Protein AF-A0A3L7S321-F1 (afdb_monomer_lite)

Foldseek 3Di:
DDDPDPPDDDDPDDPVRVVVVVLVVLVVLLVVLLVCVLVPHDDDPVSVVSNVVSCVVVVHDPVVNVVSSVVVNVVVVVVVVVVVCVVCVVVVVVVVVVVVVVVVVVVVVVVVVVVVVVVVVVVVVVVVVVVVVVVVCCVVVVVVVVVVVVVVVVVVVVVVVVVVVD

Secondary structure (DSSP, 8-state):
----------PPPPHHHHHHHHHHHHHHHHHHHHHHHHTT----HHHHHHHHHHHHHTT--TTHHHHHHHHHHHHHHHHHHHHHHHHHHHHHHHHHHHHHHHHHHHHHHHHHHHHHHHHHHHHHHHHHHHHHHHHHHHHHTHHHHHHHHHHHHHHHHHHHHHHHT-

Structure (mmCIF, N/CA/C/O backbone):
data_AF-A0A3L7S321-F1
#
_entry.id   AF-A0A3L7S321-F1
#
loop_
_atom_site.group_PDB
_atom_site.id
_atom_site.type_symbol
_atom_site.label_atom_id
_atom_site.label_alt_id
_atom_site.label_comp_id
_atom_site.label_asym_id
_atom_site.label_entity_id
_atom_site.label_seq_id
_atom_site.pdbx_PDB_ins_code
_atom_site.Cartn_x
_atom_site.Cartn_y
_atom_site.Cartn_z
_atom_site.occupancy
_atom_site.B_iso_or_equiv
_atom_site.auth_seq_id
_atom_site.auth_comp_id
_atom_site.auth_asym_id
_atom_site.auth_atom_id
_atom_site.pdbx_PDB_model_num
ATOM 1 N N . MET A 1 1 ? 22.194 48.580 -11.057 1.00 42.91 1 MET A N 1
ATOM 2 C CA . MET A 1 1 ? 22.528 47.644 -12.156 1.00 42.91 1 MET A CA 1
ATOM 3 C C . MET A 1 1 ? 23.358 46.501 -11.585 1.00 42.91 1 MET A C 1
ATOM 5 O O . MET A 1 1 ? 24.579 46.590 -11.545 1.00 42.91 1 MET A O 1
ATOM 9 N N . GLU A 1 2 ? 22.705 45.453 -11.084 1.00 39.78 2 GLU A N 1
ATOM 10 C CA . GLU A 1 2 ? 23.394 44.249 -10.610 1.00 39.78 2 GLU A CA 1
ATOM 11 C C . GLU A 1 2 ? 23.836 43.402 -11.805 1.00 39.78 2 GLU A C 1
ATOM 13 O O . GLU A 1 2 ? 23.028 42.896 -12.588 1.00 39.78 2 GLU A O 1
ATOM 18 N N . LYS A 1 3 ? 25.152 43.275 -11.974 1.00 47.03 3 LYS A N 1
ATOM 19 C CA . LYS A 1 3 ? 25.748 42.369 -12.953 1.00 47.03 3 LYS A CA 1
ATOM 20 C C . LYS A 1 3 ? 25.579 40.942 -12.433 1.00 47.03 3 LYS A C 1
ATOM 22 O O . LYS A 1 3 ? 26.280 40.543 -11.510 1.00 47.03 3 LYS A O 1
ATOM 27 N N . LYS A 1 4 ? 24.671 40.181 -13.057 1.00 50.59 4 LYS A N 1
ATOM 28 C CA . LYS A 1 4 ? 24.563 38.718 -12.926 1.00 50.59 4 LYS A CA 1
ATOM 29 C C . LYS A 1 4 ? 25.959 38.096 -13.015 1.00 50.59 4 LYS A C 1
ATOM 31 O O . LYS A 1 4 ? 26.572 38.074 -14.087 1.00 50.59 4 LYS A O 1
ATOM 36 N N . SER A 1 5 ? 26.453 37.596 -11.889 1.00 50.75 5 SER A N 1
ATOM 37 C CA . SER A 1 5 ? 27.641 36.759 -11.799 1.00 50.75 5 SER A CA 1
ATOM 38 C C . SER A 1 5 ? 27.386 35.488 -12.609 1.00 50.75 5 SER A C 1
ATOM 40 O O . SER A 1 5 ? 26.722 34.550 -12.178 1.00 50.75 5 SER A O 1
ATOM 42 N N . ARG A 1 6 ? 27.884 35.475 -13.849 1.00 54.50 6 ARG A N 1
ATOM 43 C CA . ARG A 1 6 ? 27.978 34.259 -14.658 1.00 54.50 6 ARG A CA 1
ATOM 44 C C . ARG A 1 6 ? 28.840 33.265 -13.884 1.00 54.50 6 ARG A C 1
ATOM 46 O O . ARG A 1 6 ? 30.055 33.445 -13.824 1.00 54.50 6 ARG A O 1
ATOM 53 N N . SER A 1 7 ? 28.195 32.255 -13.302 1.00 52.50 7 SER A N 1
ATOM 54 C CA . SER A 1 7 ? 28.814 30.994 -12.893 1.00 52.50 7 SER A CA 1
ATOM 55 C C . SER A 1 7 ? 29.748 30.534 -14.015 1.00 52.50 7 SER A C 1
ATOM 57 O O . SER A 1 7 ? 29.294 30.190 -15.105 1.00 52.50 7 SER A O 1
ATOM 59 N N . ARG A 1 8 ? 31.060 30.663 -13.795 1.00 53.75 8 ARG A N 1
ATOM 60 C CA . ARG A 1 8 ? 32.104 30.415 -14.802 1.00 53.75 8 ARG A CA 1
ATOM 61 C C . ARG A 1 8 ? 33.114 29.345 -14.390 1.00 53.75 8 ARG A C 1
ATOM 63 O O . ARG A 1 8 ? 34.147 29.247 -15.027 1.00 53.75 8 ARG A O 1
ATOM 70 N N . ASN A 1 9 ? 32.784 28.510 -13.404 1.00 55.88 9 ASN A N 1
ATOM 71 C CA . ASN A 1 9 ? 33.620 27.380 -12.986 1.00 55.88 9 ASN A CA 1
ATOM 72 C C . ASN A 1 9 ? 32.802 26.079 -12.904 1.00 55.88 9 ASN A C 1
ATOM 74 O O . ASN A 1 9 ? 32.775 25.421 -11.869 1.00 55.88 9 ASN A O 1
ATOM 78 N N . ALA A 1 10 ? 32.102 25.713 -13.978 1.00 66.56 10 ALA A N 1
ATOM 79 C CA . ALA A 1 10 ? 31.675 24.329 -14.158 1.00 66.56 10 ALA A CA 1
ATOM 80 C C . ALA A 1 10 ? 32.760 23.626 -14.977 1.00 66.56 10 ALA A C 1
ATOM 82 O O . ALA A 1 10 ? 32.988 23.993 -16.131 1.00 66.56 10 ALA A O 1
ATOM 83 N N . THR A 1 11 ? 33.454 22.659 -14.374 1.00 76.88 11 THR A N 1
ATOM 84 C CA . THR A 1 11 ? 34.346 21.749 -15.102 1.00 76.88 11 THR A CA 1
ATOM 85 C C . THR A 1 11 ? 33.574 21.175 -16.294 1.00 76.88 11 THR A C 1
ATOM 87 O O . THR A 1 11 ? 32.431 20.745 -16.102 1.00 76.88 11 THR A O 1
ATOM 90 N N . PRO A 1 12 ? 34.126 21.204 -17.523 1.00 81.94 12 PRO A N 1
ATOM 91 C CA . PRO A 1 12 ? 33.435 20.643 -18.673 1.00 81.94 12 PRO A CA 1
ATOM 92 C C . PRO A 1 12 ? 33.109 19.168 -18.395 1.00 81.94 12 PRO A C 1
ATOM 94 O O . PRO A 1 12 ? 33.967 18.453 -17.870 1.00 81.94 12 PRO A O 1
ATOM 97 N N . PRO A 1 13 ? 31.876 18.720 -18.693 1.00 83.69 13 PRO A N 1
ATOM 98 C CA . PRO A 1 13 ? 31.456 17.364 -18.383 1.00 83.69 13 PRO A CA 1
ATOM 99 C C . PRO A 1 13 ? 32.356 16.377 -19.114 1.00 83.69 13 PRO A C 1
ATOM 101 O O . PRO A 1 13 ? 32.659 16.543 -20.300 1.00 83.69 13 PRO A O 1
ATOM 104 N N . THR A 1 14 ? 32.786 15.348 -18.397 1.00 91.75 14 THR A N 1
ATOM 105 C CA . THR A 1 14 ? 33.604 14.297 -18.985 1.00 91.75 14 THR A CA 1
ATOM 106 C C . THR A 1 14 ? 32.765 13.460 -19.948 1.00 91.75 14 THR A C 1
ATOM 108 O O . THR A 1 14 ? 31.530 13.474 -19.923 1.00 91.75 14 THR A O 1
ATOM 111 N N . PHE A 1 15 ? 33.431 12.671 -20.791 1.00 90.50 15 PHE A N 1
ATOM 112 C CA . PHE A 1 15 ? 32.735 11.687 -21.620 1.00 90.50 15 PHE A CA 1
ATOM 113 C C . PHE A 1 15 ? 31.871 10.740 -20.773 1.00 90.50 15 PHE A C 1
ATOM 115 O O . PHE A 1 15 ? 30.740 10.442 -21.154 1.00 90.50 15 PHE A O 1
ATOM 122 N N . ALA A 1 16 ? 32.370 10.325 -19.603 1.00 91.19 16 ALA A N 1
ATOM 123 C CA . ALA A 1 16 ? 31.631 9.476 -18.676 1.00 91.19 16 ALA A CA 1
ATOM 124 C C . ALA A 1 16 ? 30.348 10.161 -18.174 1.00 91.19 16 ALA A C 1
ATOM 126 O O . ALA A 1 16 ? 29.290 9.534 -18.173 1.00 91.19 16 ALA A O 1
ATOM 127 N N . ASP A 1 17 ? 30.404 11.456 -17.846 1.00 91.12 17 ASP A N 1
ATOM 128 C CA . ASP A 1 17 ? 29.229 12.224 -17.410 1.00 91.12 17 ASP A CA 1
ATOM 129 C C . ASP A 1 17 ? 28.180 12.340 -18.521 1.00 91.12 17 ASP A C 1
ATOM 131 O O . ASP A 1 17 ? 26.978 12.180 -18.291 1.00 91.12 17 ASP A O 1
ATOM 135 N N . ILE A 1 18 ? 28.629 12.587 -19.754 1.00 91.25 18 ILE A N 1
ATOM 136 C CA . ILE A 1 18 ? 27.751 12.683 -20.925 1.00 91.25 18 ILE A CA 1
ATOM 137 C C . ILE A 1 18 ? 27.111 11.323 -21.224 1.00 91.25 18 ILE A C 1
ATOM 139 O O . ILE A 1 18 ? 25.907 11.256 -21.485 1.00 91.25 18 ILE A O 1
ATOM 143 N N . ALA A 1 19 ? 27.889 10.241 -21.171 1.00 89.25 19 ALA A N 1
ATOM 144 C CA . ALA A 1 19 ? 27.404 8.883 -21.392 1.00 89.25 19 ALA A CA 1
ATOM 145 C C . ALA A 1 19 ? 26.390 8.467 -20.316 1.00 89.25 19 ALA A C 1
ATOM 147 O O . ALA A 1 19 ? 25.310 7.979 -20.651 1.00 89.25 19 ALA A O 1
ATOM 148 N N . ALA A 1 20 ? 26.683 8.738 -19.040 1.00 91.00 20 ALA A N 1
ATOM 149 C CA . ALA A 1 20 ? 25.777 8.467 -17.929 1.00 91.00 20 ALA A CA 1
ATOM 150 C C . ALA A 1 20 ? 24.463 9.249 -18.057 1.00 91.00 20 ALA A C 1
ATOM 152 O O . ALA A 1 20 ? 23.390 8.692 -17.820 1.00 91.00 20 ALA A O 1
ATOM 153 N N . ARG A 1 21 ? 24.526 10.520 -18.482 1.00 92.88 21 ARG A N 1
ATOM 154 C CA . ARG A 1 21 ? 23.324 11.324 -18.736 1.00 92.88 21 ARG A CA 1
ATOM 155 C C . ARG A 1 21 ? 22.478 10.722 -19.856 1.00 92.88 21 ARG A C 1
ATOM 157 O O . ARG A 1 21 ? 21.303 10.466 -19.640 1.00 92.88 21 ARG A O 1
ATOM 164 N N . LYS A 1 22 ? 23.084 10.404 -21.004 1.00 92.19 22 LYS A N 1
ATOM 165 C CA . LYS A 1 22 ? 22.368 9.775 -22.128 1.00 92.19 22 LYS A CA 1
ATOM 166 C C . LYS A 1 22 ? 21.742 8.434 -21.746 1.00 92.19 22 LYS A C 1
ATOM 168 O O . LYS A 1 22 ? 20.638 8.127 -22.180 1.00 92.19 22 LYS A O 1
ATOM 173 N N . MET A 1 23 ? 22.441 7.630 -20.947 1.00 92.19 23 MET A N 1
ATOM 174 C CA . MET A 1 23 ? 21.916 6.355 -20.463 1.00 92.19 23 MET A CA 1
ATOM 175 C C . MET A 1 23 ? 20.720 6.559 -19.527 1.00 92.19 23 MET A C 1
ATOM 177 O O . MET A 1 23 ? 19.726 5.848 -19.640 1.00 92.19 23 MET A O 1
ATOM 181 N N . ARG A 1 24 ? 20.768 7.572 -18.654 1.00 93.81 24 ARG A N 1
ATOM 182 C CA . ARG A 1 24 ? 19.628 7.951 -17.810 1.00 93.81 24 ARG A CA 1
ATOM 183 C C . ARG A 1 24 ? 18.422 8.374 -18.646 1.00 93.81 24 ARG A C 1
ATOM 185 O O . ARG A 1 24 ? 17.335 7.864 -18.400 1.00 93.81 24 ARG A O 1
ATOM 192 N N . ASP A 1 25 ? 18.629 9.217 -19.655 1.00 94.75 25 ASP A N 1
ATOM 193 C CA . ASP A 1 25 ? 17.558 9.683 -20.545 1.00 94.75 25 ASP A CA 1
ATOM 194 C C . ASP A 1 25 ? 16.867 8.497 -21.254 1.00 94.75 25 ASP A C 1
ATOM 196 O O . ASP A 1 25 ? 15.642 8.448 -21.360 1.00 94.75 25 ASP A O 1
ATOM 200 N N . ARG A 1 26 ? 17.643 7.487 -21.672 1.00 93.56 26 ARG A N 1
ATOM 201 C CA . ARG A 1 26 ? 17.133 6.242 -22.281 1.00 93.56 26 ARG A CA 1
ATOM 202 C C . ARG A 1 26 ? 16.347 5.381 -21.295 1.00 93.56 26 ARG A C 1
ATOM 204 O O . ARG A 1 26 ? 15.267 4.903 -21.631 1.00 93.56 26 ARG A O 1
ATOM 211 N N . ILE A 1 27 ? 16.849 5.221 -20.070 1.00 94.50 27 ILE A N 1
ATOM 212 C CA . ILE A 1 27 ? 16.132 4.514 -18.998 1.00 94.50 27 ILE A CA 1
ATOM 213 C C . ILE A 1 27 ? 14.804 5.218 -18.696 1.00 94.50 27 ILE A C 1
ATOM 215 O O . ILE A 1 27 ? 13.787 4.561 -18.482 1.00 94.50 27 ILE A O 1
ATOM 219 N N . GLU A 1 28 ? 14.789 6.549 -18.673 1.00 96.06 28 GLU A N 1
ATOM 220 C CA . GLU A 1 28 ? 13.573 7.332 -18.455 1.00 96.06 28 GLU A CA 1
ATOM 221 C C . GLU A 1 28 ? 12.578 7.187 -19.607 1.00 96.06 28 GLU A C 1
ATOM 223 O O . GLU A 1 28 ? 11.389 7.006 -19.345 1.00 96.06 28 GLU A O 1
ATOM 228 N N . ALA A 1 29 ? 13.043 7.205 -20.859 1.00 95.44 29 ALA A N 1
ATOM 229 C CA . ALA A 1 29 ? 12.206 6.928 -22.024 1.00 95.44 29 ALA A CA 1
ATOM 230 C C . ALA A 1 29 ? 11.582 5.526 -21.937 1.00 95.44 29 ALA A C 1
ATOM 232 O O . ALA A 1 29 ? 10.361 5.398 -21.976 1.00 95.44 29 ALA A O 1
ATOM 233 N N . TYR A 1 30 ? 12.393 4.496 -21.683 1.00 96.38 30 TYR A N 1
ATOM 234 C CA . TYR A 1 30 ? 11.918 3.121 -21.515 1.00 96.38 30 TYR A CA 1
ATOM 235 C C . TYR A 1 30 ? 10.876 3.001 -20.392 1.00 96.38 30 TYR A C 1
ATOM 237 O O . TYR A 1 30 ? 9.814 2.407 -20.570 1.00 96.38 30 TYR A O 1
ATOM 245 N N . ARG A 1 31 ? 11.122 3.639 -19.241 1.00 94.81 31 ARG A N 1
ATOM 246 C CA . ARG A 1 31 ? 10.170 3.662 -18.117 1.00 94.81 31 ARG A CA 1
A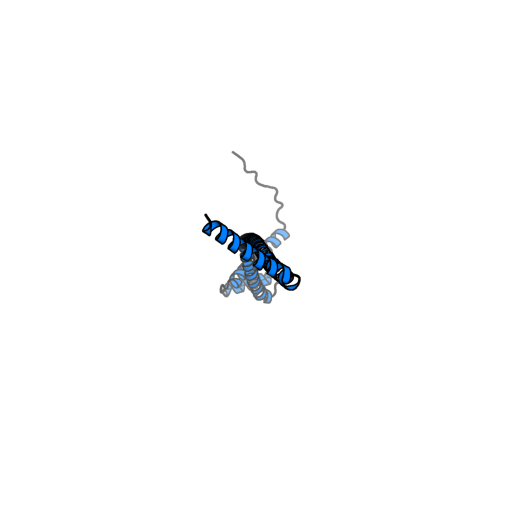TOM 247 C C . ARG A 1 31 ? 8.832 4.302 -18.477 1.00 94.81 31 ARG A C 1
ATOM 249 O O . ARG A 1 31 ? 7.821 3.887 -17.915 1.00 94.81 31 ARG A O 1
ATOM 256 N N . LYS A 1 32 ? 8.800 5.298 -19.370 1.00 96.25 32 LYS A N 1
ATOM 257 C CA . LYS A 1 32 ? 7.536 5.889 -19.839 1.00 96.25 32 LYS A CA 1
ATOM 258 C C . LYS A 1 32 ? 6.710 4.862 -20.605 1.00 96.25 32 LYS A C 1
ATOM 260 O O . LYS A 1 32 ? 5.536 4.717 -20.290 1.00 96.25 32 LYS A O 1
ATOM 265 N N . TYR A 1 33 ? 7.319 4.109 -21.521 1.00 96.38 33 TYR A N 1
ATOM 266 C CA . TYR A 1 33 ? 6.625 3.034 -22.239 1.00 96.38 33 TYR A CA 1
ATOM 267 C C . TYR A 1 33 ? 6.139 1.932 -21.298 1.00 96.38 33 TYR A C 1
ATOM 269 O O . TYR A 1 33 ? 4.986 1.520 -21.389 1.00 96.38 33 TYR A O 1
ATOM 277 N N . VAL A 1 34 ? 6.975 1.508 -20.342 1.00 96.06 34 VAL A N 1
ATOM 278 C CA . VAL A 1 34 ? 6.576 0.509 -19.337 1.00 96.06 34 VAL A CA 1
ATOM 279 C C . VAL A 1 34 ? 5.360 0.982 -18.539 1.00 96.06 34 VAL A C 1
ATOM 281 O O . VAL A 1 34 ? 4.450 0.192 -18.317 1.00 96.06 34 VAL A O 1
ATOM 284 N N . ARG A 1 35 ? 5.314 2.259 -18.135 1.00 94.62 35 ARG A N 1
ATOM 285 C CA . ARG A 1 35 ? 4.155 2.833 -17.433 1.00 94.62 35 ARG A CA 1
ATOM 286 C C . ARG A 1 35 ? 2.912 2.882 -18.312 1.00 94.62 35 ARG A C 1
ATOM 288 O O . ARG A 1 35 ? 1.891 2.366 -17.891 1.00 94.62 35 ARG A O 1
ATOM 295 N N . ARG A 1 36 ? 3.018 3.401 -19.539 1.00 95.94 36 ARG A N 1
ATOM 296 C CA . ARG A 1 36 ? 1.910 3.421 -20.513 1.00 95.94 36 ARG A CA 1
ATOM 297 C C . ARG A 1 36 ? 1.305 2.021 -20.691 1.00 95.94 36 ARG A C 1
ATOM 299 O O . ARG A 1 36 ? 0.105 1.827 -20.519 1.00 95.94 36 ARG A O 1
ATOM 306 N N . ALA A 1 37 ? 2.150 1.014 -20.913 1.00 94.44 37 ALA A N 1
ATOM 307 C CA . ALA A 1 37 ? 1.719 -0.380 -21.031 1.00 94.44 37 ALA A CA 1
ATOM 308 C C . ALA A 1 37 ? 1.172 -0.970 -19.712 1.00 94.44 37 ALA A C 1
ATOM 310 O O . ALA A 1 37 ? 0.264 -1.808 -19.725 1.00 94.44 37 ALA A O 1
ATOM 311 N N . ALA A 1 38 ? 1.714 -0.562 -18.560 1.00 93.94 38 ALA A N 1
ATOM 312 C CA . ALA A 1 38 ? 1.217 -0.972 -17.248 1.00 93.94 38 ALA A CA 1
ATOM 313 C C . ALA A 1 38 ? -0.179 -0.399 -16.954 1.00 93.94 38 ALA A C 1
ATOM 315 O O . ALA A 1 38 ? -1.031 -1.130 -16.448 1.00 93.94 38 ALA A O 1
ATOM 316 N N . ASP A 1 39 ? -0.427 0.843 -17.367 1.00 92.94 39 ASP A N 1
ATOM 317 C CA . ASP A 1 39 ? -1.707 1.550 -17.257 1.00 92.94 39 ASP A CA 1
ATOM 318 C C . ASP A 1 39 ? -2.773 1.011 -18.233 1.00 92.94 39 ASP A C 1
ATOM 320 O O . ASP A 1 39 ? -3.949 1.360 -18.134 1.00 92.94 39 ASP A O 1
ATOM 324 N N . GLY A 1 40 ? -2.386 0.112 -19.147 1.00 90.62 40 GLY A N 1
ATOM 325 C CA . GLY A 1 40 ? -3.283 -0.533 -20.107 1.00 90.62 40 GLY A CA 1
ATOM 326 C C . GLY A 1 40 ? -3.412 0.203 -21.439 1.00 90.62 40 GLY A C 1
ATOM 327 O O . GLY A 1 40 ? -4.306 -0.123 -22.217 1.00 90.62 40 GLY A O 1
ATOM 328 N N . GLU A 1 41 ? -2.534 1.169 -21.716 1.00 93.94 41 GLU A N 1
ATOM 329 C CA . GLU A 1 41 ? -2.464 1.817 -23.022 1.00 93.94 41 GLU A CA 1
ATOM 330 C C . GLU A 1 41 ? -2.013 0.814 -24.091 1.00 93.94 41 GLU A C 1
ATOM 332 O O . GLU A 1 41 ? -1.052 0.061 -23.901 1.00 93.94 41 GLU A O 1
ATOM 337 N N . GLN A 1 42 ? -2.716 0.805 -25.223 1.00 90.88 42 GLN A N 1
ATOM 338 C CA . GLN A 1 42 ? -2.336 -0.004 -26.370 1.00 90.88 42 GLN A CA 1
ATOM 339 C C . GLN A 1 42 ? -1.256 0.737 -27.159 1.00 90.88 42 GLN A C 1
ATOM 341 O O . GLN A 1 42 ? -1.539 1.734 -27.818 1.00 90.88 42 GLN A O 1
ATOM 346 N N . LEU A 1 43 ? -0.022 0.251 -27.043 1.00 92.31 43 LEU A N 1
ATOM 347 C CA . LEU A 1 43 ? 1.121 0.748 -27.804 1.00 92.31 43 LEU A CA 1
ATOM 348 C C . LEU A 1 43 ? 1.019 0.286 -29.261 1.00 92.31 43 LEU A C 1
ATOM 350 O O . LEU A 1 43 ? 0.602 -0.848 -29.520 1.00 92.31 43 LEU A O 1
ATOM 354 N N . ASP A 1 44 ? 1.384 1.163 -30.190 1.00 94.81 44 ASP A N 1
ATOM 355 C CA . ASP A 1 44 ? 1.452 0.836 -31.612 1.00 94.81 44 ASP A CA 1
ATOM 356 C C . ASP A 1 44 ? 2.785 0.153 -31.982 1.00 94.81 44 ASP A C 1
ATOM 358 O O . ASP A 1 44 ? 3.683 -0.023 -31.155 1.00 94.81 44 ASP A O 1
ATOM 3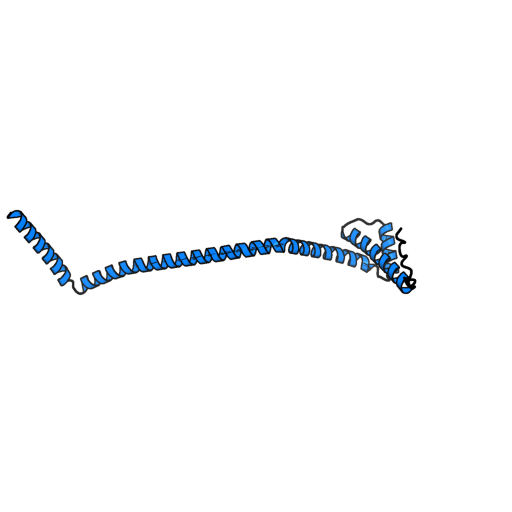62 N N . ASP A 1 45 ? 2.917 -0.274 -33.239 1.00 93.88 45 ASP A N 1
ATOM 363 C CA . ASP A 1 45 ? 4.122 -0.973 -33.705 1.00 93.88 45 ASP A CA 1
ATOM 364 C C . ASP A 1 45 ? 5.376 -0.078 -33.662 1.00 93.88 45 ASP A C 1
ATOM 366 O O . ASP A 1 45 ? 6.489 -0.581 -33.495 1.00 93.88 45 ASP A O 1
ATOM 370 N N . ALA A 1 46 ? 5.211 1.244 -33.780 1.00 95.00 46 ALA A N 1
ATOM 371 C CA . ALA A 1 46 ? 6.312 2.198 -33.683 1.00 95.00 46 ALA A CA 1
ATOM 372 C C . ALA A 1 46 ? 6.821 2.307 -32.237 1.00 95.00 46 ALA A C 1
ATOM 374 O O . ALA A 1 46 ? 8.023 2.196 -32.001 1.00 95.00 46 ALA A O 1
ATOM 375 N N . ASP A 1 47 ? 5.909 2.415 -31.268 1.00 94.25 47 ASP A N 1
ATOM 376 C CA . ASP A 1 47 ? 6.211 2.387 -29.838 1.00 94.25 47 ASP A CA 1
ATOM 377 C C . ASP A 1 47 ? 6.950 1.084 -29.459 1.00 94.25 47 ASP A C 1
ATOM 379 O O . ASP A 1 47 ? 7.915 1.106 -28.690 1.00 94.25 47 ASP A O 1
ATOM 383 N N . LEU A 1 48 ? 6.530 -0.065 -30.003 1.00 93.62 48 LEU A N 1
ATOM 384 C CA . LEU A 1 48 ? 7.184 -1.354 -29.746 1.00 93.62 48 LEU A CA 1
ATOM 385 C C . LEU A 1 48 ? 8.577 -1.450 -30.383 1.00 93.62 48 LEU A C 1
ATOM 387 O O . LEU A 1 48 ? 9.483 -2.031 -29.777 1.00 93.62 48 LEU A O 1
ATOM 391 N N . SER A 1 49 ? 8.768 -0.852 -31.561 1.00 95.62 49 SER A N 1
ATOM 392 C CA . SER A 1 49 ? 10.089 -0.725 -32.185 1.00 95.62 49 SER A CA 1
ATOM 393 C C . SER A 1 49 ? 11.028 0.126 -31.326 1.00 95.62 49 SER A C 1
ATOM 395 O O . SER A 1 49 ? 12.155 -0.289 -31.054 1.00 95.62 49 SER A O 1
ATOM 397 N N . ASP A 1 50 ? 10.551 1.267 -30.822 1.00 95.38 50 ASP A N 1
ATOM 398 C CA . ASP A 1 50 ? 11.327 2.142 -29.935 1.00 95.38 50 ASP A CA 1
ATOM 399 C C . ASP A 1 50 ? 11.715 1.426 -28.631 1.00 95.38 50 ASP A C 1
ATOM 401 O O . ASP A 1 50 ? 12.829 1.576 -28.119 1.00 95.38 50 ASP A O 1
ATOM 405 N N . VAL A 1 51 ? 10.811 0.611 -28.080 1.00 95.25 51 VAL A N 1
ATOM 406 C CA . VAL A 1 51 ? 11.086 -0.216 -26.898 1.00 95.25 51 VAL A CA 1
ATOM 407 C C . VAL A 1 51 ? 12.183 -1.244 -27.178 1.00 95.25 51 VAL A C 1
ATOM 409 O O . VAL A 1 51 ? 13.088 -1.389 -26.351 1.00 95.25 51 VAL A O 1
ATOM 412 N N . ALA A 1 52 ? 12.131 -1.937 -28.319 1.00 94.94 52 ALA A N 1
ATOM 413 C CA . ALA A 1 52 ? 13.150 -2.912 -28.706 1.00 94.94 52 ALA A CA 1
ATOM 414 C C . ALA A 1 52 ? 14.533 -2.253 -28.854 1.00 94.94 52 ALA A C 1
ATOM 416 O O . ALA A 1 52 ? 15.520 -2.752 -28.303 1.00 94.94 52 ALA A O 1
ATOM 417 N N . ASP A 1 53 ? 14.594 -1.081 -29.489 1.00 95.75 53 ASP A N 1
ATOM 418 C CA . ASP A 1 53 ? 15.825 -0.296 -29.621 1.00 95.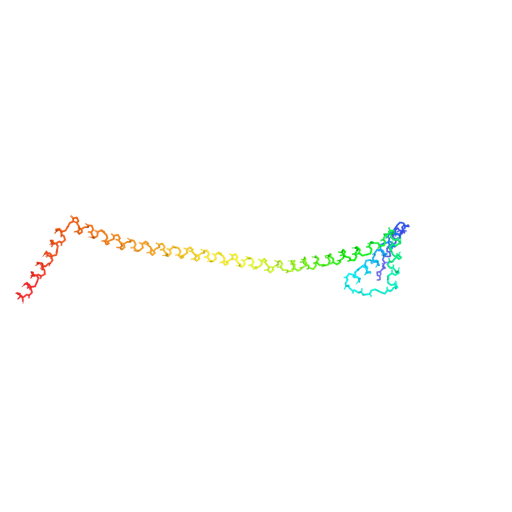75 53 ASP A CA 1
ATOM 419 C C . ASP A 1 53 ? 16.381 0.125 -28.254 1.00 95.75 53 ASP A C 1
ATOM 421 O O . ASP A 1 53 ? 17.582 0.013 -27.987 1.00 95.75 53 ASP A O 1
ATOM 425 N N . LEU A 1 54 ? 15.514 0.579 -27.344 1.00 95.38 54 LEU A N 1
ATOM 426 C CA . LEU A 1 54 ? 15.913 0.965 -25.992 1.00 95.38 54 LEU A CA 1
ATOM 427 C C . LEU A 1 54 ? 16.445 -0.225 -25.183 1.00 95.38 54 LEU A C 1
ATOM 429 O O . LEU A 1 54 ? 17.438 -0.070 -24.469 1.00 95.38 54 LEU A O 1
ATOM 433 N N . LEU A 1 55 ? 15.829 -1.403 -25.298 1.00 94.88 55 LEU A N 1
ATOM 434 C CA . LEU A 1 55 ? 16.310 -2.626 -24.651 1.00 94.88 55 LEU A CA 1
ATOM 435 C C . LEU A 1 55 ? 17.684 -3.035 -25.180 1.00 94.88 55 LEU A C 1
ATOM 437 O O . LEU A 1 55 ? 18.598 -3.249 -24.379 1.00 94.88 55 LEU A O 1
ATOM 441 N N . ALA A 1 56 ? 17.858 -3.050 -26.504 1.00 95.25 56 ALA A N 1
ATOM 442 C CA . ALA A 1 56 ? 19.123 -3.389 -27.148 1.00 95.25 56 ALA A CA 1
ATOM 443 C C . ALA A 1 56 ? 20.251 -2.443 -26.713 1.00 95.25 56 ALA A C 1
ATOM 445 O O . ALA A 1 56 ? 21.342 -2.876 -26.345 1.00 95.25 56 ALA A O 1
ATOM 446 N N . VAL A 1 57 ? 19.971 -1.139 -26.674 1.00 93.31 57 VAL A N 1
ATOM 447 C CA . VAL A 1 57 ? 20.926 -0.116 -26.236 1.00 93.31 57 VAL A CA 1
ATOM 448 C C . VAL A 1 57 ? 21.293 -0.247 -24.756 1.00 93.31 57 VAL A C 1
ATOM 450 O O . VAL A 1 57 ? 22.411 0.102 -24.367 1.00 93.31 57 VAL A O 1
ATOM 453 N N . MET A 1 58 ? 20.368 -0.725 -23.923 1.00 94.00 58 MET A N 1
ATOM 454 C CA . MET A 1 58 ? 20.627 -0.999 -22.510 1.00 94.00 58 MET A CA 1
ATOM 455 C C . MET A 1 58 ? 21.225 -2.388 -22.256 1.00 94.00 58 MET A C 1
ATOM 457 O O . MET A 1 58 ? 21.479 -2.726 -21.099 1.00 94.00 58 MET A O 1
ATOM 461 N N . SER A 1 59 ? 21.458 -3.175 -23.310 1.00 94.19 59 SER A N 1
ATOM 462 C CA . SER A 1 59 ? 21.884 -4.575 -23.230 1.00 94.19 59 SER A CA 1
ATOM 463 C C . SER A 1 59 ? 20.944 -5.433 -22.375 1.00 94.19 59 SER A C 1
ATOM 465 O O . SER A 1 59 ? 21.387 -6.322 -21.645 1.00 94.19 59 SER A O 1
ATOM 467 N N . LEU A 1 60 ? 19.644 -5.142 -22.434 1.00 93.69 60 LEU A N 1
ATOM 468 C CA . LEU A 1 60 ? 18.606 -5.909 -21.757 1.00 93.69 60 LEU A CA 1
ATOM 469 C C . LEU A 1 60 ? 17.974 -6.915 -22.728 1.00 93.69 60 LEU A C 1
ATOM 471 O O . LEU A 1 60 ? 17.804 -6.602 -23.903 1.00 93.69 60 LEU A O 1
ATOM 475 N N . PRO A 1 61 ? 17.608 -8.112 -22.248 1.00 95.00 61 PRO A N 1
ATOM 476 C CA . PRO A 1 61 ? 16.953 -9.116 -23.074 1.00 95.00 61 PRO A CA 1
ATOM 477 C C . PRO A 1 61 ? 15.471 -8.789 -23.298 1.00 95.00 61 PRO A C 1
ATOM 479 O O . PRO A 1 61 ? 14.833 -8.173 -22.444 1.00 95.00 61 PRO A O 1
ATOM 482 N N . ASP A 1 62 ? 14.889 -9.292 -24.388 1.00 92.31 62 ASP A N 1
ATOM 483 C CA . ASP A 1 62 ? 13.497 -9.008 -24.780 1.00 92.31 62 ASP A CA 1
ATOM 484 C C . ASP A 1 62 ? 12.469 -9.401 -23.709 1.00 92.31 62 ASP A C 1
ATOM 486 O O . ASP A 1 62 ? 11.477 -8.705 -23.489 1.00 92.31 62 ASP A O 1
ATOM 490 N N . TYR A 1 63 ? 12.727 -10.481 -22.961 1.00 94.31 63 TYR A N 1
ATOM 491 C CA . TYR A 1 63 ? 11.850 -10.915 -21.867 1.00 94.31 63 TYR A CA 1
ATOM 492 C C . TYR A 1 63 ? 11.794 -9.916 -20.698 1.00 94.31 63 TYR A C 1
ATOM 494 O O . TYR A 1 63 ? 10.919 -10.026 -19.835 1.00 94.31 63 TYR A O 1
ATOM 502 N N . ALA A 1 64 ? 12.705 -8.938 -20.644 1.00 94.50 64 ALA A N 1
ATOM 503 C CA . ALA A 1 64 ? 12.676 -7.879 -19.646 1.00 94.50 64 ALA A CA 1
ATOM 504 C C . ALA A 1 64 ? 11.443 -6.981 -19.816 1.00 94.50 64 ALA A C 1
ATOM 506 O O . ALA A 1 64 ? 10.909 -6.501 -18.819 1.00 94.50 64 ALA A O 1
ATOM 507 N N . TRP A 1 65 ? 10.954 -6.793 -21.047 1.00 94.69 65 TRP A N 1
ATOM 508 C CA . TRP A 1 65 ? 9.761 -5.992 -21.322 1.00 94.69 65 TRP A CA 1
ATOM 509 C C . TRP A 1 65 ? 8.521 -6.464 -20.546 1.00 94.69 65 TRP A C 1
ATOM 511 O O . TRP A 1 65 ? 8.061 -5.724 -19.668 1.00 94.69 65 TRP A O 1
ATOM 521 N N . PRO A 1 66 ? 7.991 -7.683 -20.781 1.00 95.31 66 PRO A N 1
ATOM 522 C CA . PRO A 1 66 ? 6.791 -8.144 -20.088 1.00 95.31 66 PRO A CA 1
ATOM 523 C C . PRO A 1 66 ? 6.993 -8.225 -18.569 1.00 95.31 66 PRO A C 1
ATOM 525 O O . PRO A 1 66 ? 6.078 -7.897 -17.813 1.00 95.31 66 PRO A O 1
ATOM 528 N N . LEU A 1 67 ? 8.198 -8.585 -18.111 1.00 95.75 67 LEU A N 1
ATOM 529 C CA . LEU A 1 67 ? 8.523 -8.659 -16.687 1.00 95.75 67 LEU A CA 1
ATOM 530 C C . LEU A 1 67 ? 8.485 -7.282 -16.014 1.00 95.75 67 LEU A C 1
ATOM 532 O O . LEU A 1 67 ? 7.948 -7.146 -14.915 1.00 95.75 67 LEU A O 1
ATOM 536 N N . HIS A 1 68 ? 9.023 -6.249 -16.665 1.00 95.56 68 HIS A N 1
ATOM 537 C CA . HIS A 1 68 ? 8.992 -4.885 -16.145 1.00 95.56 68 HIS A CA 1
ATOM 538 C C . HIS A 1 68 ? 7.570 -4.319 -16.118 1.00 95.56 68 HIS A C 1
ATOM 540 O O . HIS A 1 68 ? 7.187 -3.720 -15.114 1.00 95.56 68 HIS A O 1
ATOM 546 N N . VAL A 1 69 ? 6.770 -4.559 -17.162 1.00 95.69 69 VAL A N 1
ATOM 547 C CA . VAL A 1 69 ? 5.356 -4.148 -17.197 1.00 95.69 69 VAL A CA 1
ATOM 548 C C . VAL A 1 69 ? 4.571 -4.805 -16.062 1.00 95.69 69 VAL A C 1
ATOM 550 O O . VAL A 1 69 ? 3.842 -4.130 -15.335 1.00 95.69 69 VAL A O 1
ATOM 553 N N . GLU A 1 70 ? 4.742 -6.111 -15.855 1.00 93.94 70 GLU A N 1
ATOM 554 C CA . GLU A 1 70 ? 4.074 -6.819 -14.764 1.00 93.94 70 GLU A CA 1
ATOM 555 C C . GLU A 1 70 ? 4.538 -6.331 -13.383 1.00 93.94 70 GLU A C 1
ATOM 557 O O . GLU A 1 70 ? 3.718 -6.122 -12.484 1.00 93.94 70 GLU A O 1
ATOM 562 N N . ALA A 1 71 ? 5.841 -6.105 -13.210 1.00 92.94 71 ALA A N 1
ATOM 563 C CA . ALA A 1 71 ? 6.392 -5.571 -11.972 1.00 92.94 71 ALA A CA 1
ATOM 564 C C . ALA A 1 71 ? 5.810 -4.188 -11.641 1.00 92.94 71 ALA A C 1
ATOM 566 O O . ALA A 1 71 ? 5.450 -3.947 -10.488 1.00 92.94 71 ALA A O 1
ATOM 567 N N . THR A 1 72 ? 5.661 -3.309 -12.638 1.00 93.62 72 THR A N 1
ATOM 568 C CA . THR A 1 72 ? 5.030 -1.993 -12.465 1.00 93.62 72 THR A CA 1
ATOM 569 C C . THR A 1 72 ? 3.565 -2.128 -12.057 1.00 93.62 72 THR A C 1
ATOM 571 O O . THR A 1 72 ? 3.193 -1.587 -11.020 1.00 93.62 72 THR A O 1
ATOM 574 N N . LYS A 1 73 ? 2.772 -2.967 -12.741 1.00 92.44 73 LYS A N 1
ATOM 575 C CA . LYS A 1 73 ? 1.370 -3.229 -12.355 1.00 92.44 73 LYS A CA 1
ATOM 576 C C . LYS A 1 73 ? 1.240 -3.684 -10.899 1.00 92.44 73 LYS A C 1
ATOM 578 O O . LYS A 1 73 ? 0.395 -3.194 -10.152 1.00 92.44 73 LYS A O 1
ATOM 583 N N . ARG A 1 74 ? 2.088 -4.626 -10.471 1.00 90.12 74 ARG A N 1
ATOM 584 C CA . ARG A 1 74 ? 2.093 -5.127 -9.085 1.00 90.12 74 ARG A CA 1
ATOM 585 C C . ARG A 1 74 ? 2.487 -4.034 -8.094 1.00 90.12 74 ARG A C 1
ATOM 587 O O . ARG A 1 74 ? 1.872 -3.927 -7.033 1.00 90.12 74 ARG A O 1
ATOM 594 N N . TYR A 1 75 ? 3.496 -3.236 -8.433 1.00 91.69 75 TYR A N 1
ATOM 595 C CA . TYR A 1 75 ? 3.942 -2.121 -7.608 1.00 91.69 75 TYR A CA 1
ATOM 596 C C . TYR A 1 75 ? 2.832 -1.087 -7.413 1.00 91.69 75 TYR A C 1
ATOM 598 O O . TYR A 1 75 ? 2.572 -0.705 -6.274 1.00 91.69 75 TYR A O 1
ATOM 606 N N . ASP A 1 76 ? 2.130 -0.695 -8.476 1.00 88.88 76 ASP A N 1
ATOM 607 C CA . ASP A 1 76 ? 1.090 0.335 -8.407 1.00 88.88 76 ASP A CA 1
ATOM 608 C C . ASP A 1 76 ? -0.086 -0.098 -7.522 1.00 88.88 76 ASP A C 1
ATOM 610 O O . ASP A 1 76 ? -0.584 0.686 -6.711 1.00 88.88 76 ASP A O 1
ATOM 614 N N . VAL A 1 77 ? -0.460 -1.383 -7.565 1.00 88.75 77 VAL A N 1
ATOM 615 C CA . VAL A 1 77 ? -1.454 -1.960 -6.644 1.00 88.75 77 VAL A CA 1
ATOM 616 C C . VAL A 1 77 ? -0.997 -1.856 -5.186 1.00 88.75 77 VAL A C 1
ATOM 618 O O . VAL A 1 77 ? -1.791 -1.511 -4.306 1.00 88.75 77 VAL A O 1
ATOM 621 N N . VAL A 1 78 ? 0.271 -2.159 -4.898 1.00 88.38 78 VAL A N 1
ATOM 622 C CA . VAL A 1 78 ? 0.823 -2.064 -3.537 1.00 88.38 78 VAL A CA 1
ATOM 623 C C . VAL A 1 78 ? 0.918 -0.606 -3.088 1.00 88.38 78 VAL A C 1
ATOM 625 O O . VAL A 1 78 ? 0.528 -0.291 -1.965 1.00 88.38 78 VAL A O 1
ATOM 628 N N . ALA A 1 79 ? 1.371 0.291 -3.961 1.00 89.38 79 ALA A N 1
ATOM 629 C CA . ALA A 1 79 ? 1.480 1.718 -3.688 1.00 89.38 79 ALA A CA 1
ATOM 630 C C . ALA A 1 79 ? 0.107 2.347 -3.401 1.00 89.38 79 ALA A C 1
ATOM 632 O O . ALA A 1 79 ? -0.030 3.105 -2.440 1.00 89.38 79 ALA A O 1
ATOM 633 N N . ALA A 1 80 ? -0.927 1.978 -4.164 1.00 88.62 80 ALA A N 1
ATOM 634 C CA . ALA A 1 80 ? -2.301 2.414 -3.928 1.00 88.62 80 ALA A CA 1
ATOM 635 C C . ALA A 1 80 ? -2.829 1.944 -2.563 1.00 88.62 80 ALA A C 1
ATOM 637 O O . ALA A 1 80 ? -3.389 2.740 -1.808 1.00 88.62 80 ALA A O 1
ATOM 638 N N . LYS A 1 81 ? -2.596 0.673 -2.203 1.00 86.94 81 LYS A N 1
ATOM 639 C CA . LYS A 1 81 ? -2.973 0.134 -0.884 1.00 86.94 81 LYS A CA 1
ATOM 640 C C . LYS A 1 81 ? -2.234 0.831 0.255 1.00 86.94 81 LYS A C 1
ATOM 642 O O . LYS A 1 81 ? -2.847 1.153 1.268 1.00 86.94 81 LYS A O 1
ATOM 647 N N . LEU A 1 82 ? -0.935 1.076 0.089 1.00 88.62 82 LEU A N 1
ATOM 648 C CA . LEU A 1 82 ? -0.129 1.779 1.082 1.00 88.62 82 LEU A CA 1
ATOM 649 C C . LEU A 1 82 ? -0.637 3.208 1.283 1.00 88.62 82 LEU A C 1
ATOM 651 O O . LEU A 1 82 ? -0.815 3.632 2.419 1.00 88.62 82 LEU A O 1
ATOM 655 N N . ARG A 1 83 ? -0.920 3.926 0.193 1.00 87.69 83 ARG A N 1
ATOM 656 C CA . ARG A 1 83 ? -1.474 5.280 0.254 1.00 87.69 83 ARG A CA 1
ATOM 657 C C . ARG A 1 83 ? -2.818 5.301 0.977 1.00 87.69 83 ARG A C 1
ATOM 659 O O . ARG A 1 83 ? -2.973 6.066 1.918 1.00 87.69 83 ARG A O 1
ATOM 666 N N . ALA A 1 84 ? -3.729 4.392 0.630 1.00 87.19 84 ALA A N 1
ATOM 667 C CA . ALA A 1 84 ? -5.013 4.264 1.316 1.00 87.19 84 ALA A CA 1
ATOM 668 C C . ALA A 1 84 ? -4.852 3.964 2.819 1.00 87.19 84 ALA A C 1
ATOM 670 O O . ALA A 1 84 ? -5.590 4.502 3.640 1.00 87.19 84 ALA A O 1
ATOM 671 N N . ALA A 1 85 ? -3.871 3.138 3.198 1.00 82.62 85 ALA A N 1
ATOM 672 C CA . ALA A 1 85 ? -3.578 2.850 4.601 1.00 82.62 85 ALA A CA 1
ATOM 673 C C . ALA A 1 85 ? -3.005 4.067 5.345 1.00 82.62 85 ALA A C 1
ATOM 675 O O . ALA A 1 85 ? -3.388 4.316 6.488 1.00 82.62 85 ALA A O 1
ATOM 676 N N . VAL A 1 86 ? -2.119 4.835 4.704 1.00 86.12 86 VAL A N 1
ATOM 677 C CA . VAL A 1 86 ? -1.568 6.083 5.255 1.00 86.12 86 VAL A CA 1
ATOM 678 C C . VAL A 1 86 ? -2.672 7.123 5.436 1.00 86.12 86 VAL A C 1
ATOM 680 O O . VAL A 1 86 ? -2.772 7.710 6.511 1.00 86.12 86 VAL A O 1
ATOM 683 N N . ASP A 1 87 ? -3.541 7.291 4.441 1.00 86.06 87 ASP A N 1
ATOM 684 C CA . ASP A 1 87 ? -4.659 8.236 4.487 1.00 86.06 87 ASP A CA 1
ATOM 685 C C . ASP A 1 87 ? -5.696 7.839 5.559 1.00 86.06 87 ASP A C 1
ATOM 687 O O . ASP A 1 87 ? -6.276 8.700 6.221 1.00 86.06 87 ASP A O 1
ATOM 691 N N . ALA A 1 88 ? -5.896 6.536 5.793 1.00 85.56 88 ALA A N 1
ATOM 692 C CA . ALA A 1 88 ? -6.799 6.023 6.825 1.00 85.56 88 ALA A CA 1
ATOM 693 C C . ALA A 1 88 ? -6.195 6.018 8.244 1.00 85.56 88 ALA A C 1
ATOM 695 O O . ALA A 1 88 ? -6.935 5.914 9.227 1.00 85.56 88 ALA A O 1
ATOM 696 N N . ALA A 1 89 ? -4.870 6.119 8.392 1.00 80.88 89 ALA A N 1
ATOM 697 C CA . ALA A 1 89 ? -4.198 6.014 9.688 1.00 80.88 89 ALA A CA 1
ATOM 698 C C . ALA A 1 89 ? -4.666 7.058 10.730 1.00 80.88 89 ALA A C 1
ATOM 700 O O . ALA A 1 89 ? -4.885 6.667 11.882 1.00 80.88 89 ALA A O 1
ATOM 701 N N . PRO A 1 90 ? -4.882 8.346 10.387 1.00 82.88 90 PRO A N 1
ATOM 702 C CA . PRO A 1 90 ? -5.380 9.342 11.337 1.00 82.88 90 PRO A CA 1
ATOM 703 C C . PRO A 1 90 ? -6.796 9.029 11.834 1.00 82.88 90 PRO A C 1
ATOM 705 O O . PRO A 1 90 ? -7.034 9.027 13.041 1.00 82.88 90 PRO A O 1
ATOM 708 N N . ALA A 1 91 ? -7.709 8.684 10.921 1.00 82.62 91 ALA A N 1
ATOM 709 C CA . ALA A 1 91 ? -9.092 8.351 11.258 1.00 82.62 91 ALA A CA 1
ATOM 710 C C . ALA A 1 91 ? -9.176 7.073 12.112 1.00 82.62 91 ALA A C 1
ATOM 712 O O . ALA A 1 91 ? -9.922 7.011 13.090 1.00 82.62 91 ALA A O 1
ATOM 713 N N . ASN A 1 92 ? -8.357 6.062 11.800 1.00 82.00 92 ASN A N 1
ATOM 714 C CA . ASN A 1 92 ? -8.269 4.839 12.601 1.00 82.00 92 ASN A CA 1
ATOM 715 C C . ASN A 1 92 ? -7.703 5.108 14.004 1.00 82.00 92 ASN A C 1
ATOM 717 O O . ASN A 1 92 ? -8.156 4.503 14.981 1.00 82.00 92 ASN A O 1
ATOM 721 N N . ARG A 1 93 ? -6.742 6.032 14.129 1.00 84.75 93 ARG A N 1
ATOM 722 C CA . ARG A 1 93 ? -6.191 6.459 15.421 1.00 84.75 93 ARG A CA 1
ATOM 723 C C . AR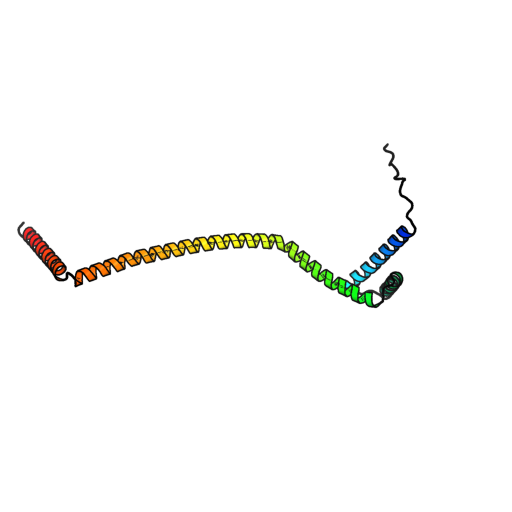G A 1 93 ? -7.240 7.174 16.268 1.00 84.75 93 ARG A C 1
ATOM 725 O O . ARG A 1 93 ? -7.373 6.861 17.447 1.00 84.75 93 ARG A O 1
ATOM 732 N N . GLU A 1 94 ? -8.000 8.089 15.676 1.00 88.38 94 GLU A N 1
ATOM 733 C CA . GLU A 1 94 ? -9.086 8.797 16.358 1.00 88.38 94 GLU A CA 1
ATOM 734 C C . GLU A 1 94 ? -10.183 7.833 16.825 1.00 88.38 94 GLU A C 1
ATOM 736 O O . GLU A 1 94 ? -10.550 7.828 18.002 1.00 88.38 94 GLU A O 1
ATOM 741 N N . ARG A 1 95 ? -10.616 6.923 15.946 1.00 85.62 95 ARG A N 1
ATOM 742 C CA . ARG A 1 95 ? -11.606 5.893 16.279 1.00 85.62 95 ARG A CA 1
ATOM 743 C C . ARG A 1 95 ? -11.136 4.976 17.408 1.00 85.62 95 ARG A C 1
ATOM 745 O O . ARG A 1 95 ? -11.922 4.637 18.287 1.00 85.62 95 ARG A O 1
ATOM 752 N N . SER A 1 96 ? -9.857 4.600 17.419 1.00 75.31 96 SER A N 1
ATOM 753 C CA . SER A 1 96 ? -9.281 3.769 18.487 1.00 75.31 96 SER A CA 1
ATOM 754 C C . SER A 1 96 ? -9.282 4.486 19.840 1.00 75.31 96 SER A C 1
ATOM 756 O O . SER A 1 96 ? -9.605 3.878 20.858 1.00 75.31 96 SER A O 1
ATOM 758 N N . LEU A 1 97 ? -8.975 5.788 19.860 1.00 91.12 97 LEU A N 1
ATOM 759 C CA . LEU A 1 97 ? -9.050 6.605 21.076 1.00 91.12 97 LEU A CA 1
ATOM 760 C C . LEU A 1 97 ? -10.491 6.744 21.581 1.00 91.12 97 LEU A C 1
ATOM 762 O O . LEU A 1 97 ? -10.726 6.678 22.787 1.00 91.12 97 LEU A O 1
ATOM 766 N N . GLN A 1 98 ? -11.454 6.920 20.674 1.00 90.81 98 GLN A N 1
ATOM 767 C CA . GLN A 1 98 ? -12.869 6.994 21.028 1.00 90.81 98 GLN A CA 1
ATOM 768 C C . GLN A 1 98 ? -13.372 5.677 21.633 1.00 90.81 98 GLN A C 1
ATOM 770 O O . GLN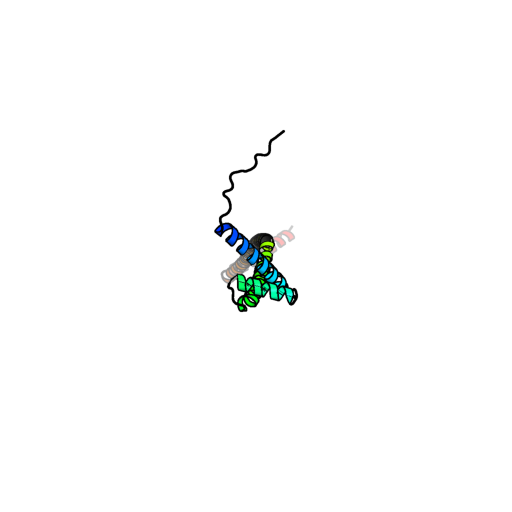 A 1 98 ? -13.966 5.692 22.710 1.00 90.81 98 GLN A O 1
ATOM 775 N N . LEU A 1 99 ? -13.052 4.541 21.009 1.00 87.56 99 LEU A N 1
ATOM 776 C CA . LEU A 1 99 ? -13.385 3.219 21.543 1.00 87.56 99 LEU A CA 1
ATOM 777 C C . LEU A 1 99 ? -12.737 2.972 22.913 1.00 87.56 99 LEU A C 1
ATOM 779 O O . LEU A 1 99 ? -13.375 2.404 23.793 1.00 87.56 99 LEU A O 1
ATOM 783 N N . GLY A 1 100 ? -11.504 3.445 23.129 1.00 88.38 100 GLY A N 1
ATOM 784 C CA . GLY A 1 100 ? -10.855 3.395 24.443 1.00 88.38 100 GLY A CA 1
ATOM 785 C C . GLY A 1 100 ? -11.671 4.107 25.528 1.00 88.38 100 GLY A C 1
ATOM 786 O O . GLY A 1 100 ? -11.935 3.526 26.580 1.00 88.38 100 GLY A O 1
ATOM 787 N N . LYS A 1 101 ? -12.159 5.322 25.242 1.00 94.56 101 LYS A N 1
ATOM 788 C CA . LYS A 1 101 ? -13.029 6.078 26.162 1.00 94.56 101 LYS A CA 1
ATOM 789 C C . LYS A 1 101 ? -14.366 5.377 26.412 1.00 94.56 101 LYS A C 1
ATOM 791 O O . LYS A 1 101 ? -14.865 5.380 27.536 1.00 94.56 101 LYS A O 1
ATOM 796 N N . GLU A 1 102 ? -14.955 4.770 25.384 1.00 90.56 102 GLU A N 1
ATOM 797 C CA . GLU A 1 102 ? -16.201 4.006 25.517 1.00 90.56 102 GLU A CA 1
ATOM 798 C C . GLU A 1 102 ? -16.013 2.762 26.393 1.00 90.56 102 GLU A C 1
ATOM 800 O O . GLU A 1 102 ? -16.853 2.484 27.251 1.00 90.56 102 GLU A O 1
ATOM 805 N N . ILE A 1 103 ? -14.891 2.051 26.242 1.00 90.38 103 ILE A N 1
ATOM 806 C CA . ILE A 1 103 ? -14.540 0.902 27.086 1.00 90.38 103 ILE A CA 1
ATOM 807 C C . ILE A 1 103 ? -14.384 1.335 28.546 1.00 90.38 103 ILE A C 1
ATOM 809 O O . ILE A 1 103 ? -14.959 0.693 29.423 1.00 90.38 103 ILE A O 1
ATOM 813 N N . GLU A 1 104 ? -13.665 2.425 28.823 1.00 91.44 104 GLU A N 1
ATOM 814 C CA . GLU A 1 104 ? -13.516 2.950 30.188 1.00 91.44 104 GLU A CA 1
ATOM 815 C C . GLU A 1 104 ? -14.873 3.318 30.806 1.00 91.44 104 GLU A C 1
ATOM 817 O O . GLU A 1 104 ? -15.168 2.943 31.945 1.00 91.44 104 GLU A O 1
ATOM 822 N N . ALA A 1 105 ? -15.743 3.981 30.040 1.00 93.50 105 ALA A N 1
ATOM 823 C CA . ALA A 1 105 ? -17.089 4.327 30.487 1.00 93.50 105 ALA A CA 1
ATOM 824 C C . ALA A 1 105 ? -17.949 3.082 30.769 1.00 93.50 105 ALA A C 1
ATOM 826 O O . ALA A 1 105 ? -18.679 3.037 31.763 1.00 93.50 105 ALA A O 1
ATOM 827 N N . LEU A 1 106 ? -17.862 2.051 29.924 1.00 91.88 106 LEU A N 1
ATOM 828 C CA . LEU A 1 106 ? -18.566 0.783 30.124 1.00 91.88 106 LEU A CA 1
ATOM 829 C C . LEU A 1 106 ? -18.021 0.007 31.327 1.00 91.88 106 LEU A C 1
ATOM 831 O O . LEU A 1 106 ? -18.805 -0.546 32.094 1.00 91.88 106 LEU A O 1
ATOM 835 N N . GLN A 1 107 ? -16.705 0.006 31.544 1.00 93.44 107 GLN A N 1
ATOM 836 C CA . GLN A 1 107 ? -16.094 -0.597 32.729 1.00 93.44 107 GLN A CA 1
ATOM 837 C C . GLN A 1 107 ? -16.530 0.112 34.013 1.00 93.44 107 GLN A C 1
ATOM 839 O O . GLN A 1 107 ? -16.824 -0.555 35.006 1.00 93.44 107 GLN A O 1
ATOM 844 N N . ALA A 1 108 ? -16.623 1.444 33.997 1.00 92.44 108 ALA A N 1
ATOM 845 C CA . ALA A 1 108 ? -17.147 2.209 35.124 1.00 92.44 108 ALA A CA 1
ATOM 846 C C . ALA A 1 108 ? -18.608 1.834 35.423 1.00 92.44 108 ALA A C 1
ATOM 848 O O . ALA A 1 108 ? -18.926 1.507 36.565 1.00 92.44 108 ALA A O 1
ATOM 849 N N . LYS A 1 109 ? -19.470 1.774 34.397 1.00 91.69 109 LYS A N 1
ATOM 850 C CA . LYS A 1 109 ? -20.870 1.328 34.541 1.00 91.69 109 LYS A CA 1
ATOM 851 C C . LYS A 1 109 ? -20.985 -0.105 35.058 1.00 91.69 109 LYS A C 1
ATOM 853 O O . LYS A 1 109 ? -21.847 -0.410 35.874 1.00 91.69 109 LYS A O 1
ATOM 858 N N . LEU A 1 110 ? -20.120 -1.003 34.594 1.00 91.56 110 LEU A N 1
ATOM 859 C CA . LEU A 1 110 ? -20.121 -2.385 35.059 1.00 91.56 110 LEU A CA 1
ATOM 860 C C . LEU A 1 110 ? -19.741 -2.463 36.543 1.00 91.56 110 LEU A C 1
ATOM 862 O O . LEU A 1 110 ? -20.382 -3.194 37.293 1.00 91.56 110 LEU A O 1
ATOM 866 N N . ARG A 1 111 ? -18.761 -1.671 36.998 1.00 92.38 111 ARG A N 1
ATOM 867 C CA . ARG A 1 111 ? -18.416 -1.577 38.426 1.00 92.38 111 ARG A CA 1
ATOM 868 C C . ARG A 1 111 ? -19.579 -1.053 39.263 1.00 92.38 111 ARG A C 1
ATOM 870 O O . ARG A 1 111 ? -19.889 -1.668 40.278 1.00 92.38 111 ARG A O 1
ATOM 877 N N . THR A 1 112 ? -20.253 0.014 38.830 1.00 91.69 112 THR A N 1
ATOM 878 C CA . THR A 1 112 ? -21.401 0.557 39.576 1.00 91.69 112 THR A CA 1
ATOM 879 C C . THR A 1 112 ? -22.538 -0.457 39.669 1.00 91.69 112 THR A C 1
ATOM 881 O O . THR A 1 112 ? -23.054 -0.682 40.757 1.00 91.69 112 THR A O 1
ATOM 884 N N . LEU A 1 113 ? -22.868 -1.148 38.572 1.00 91.12 113 LEU A N 1
ATOM 885 C CA . LEU A 1 113 ? -23.903 -2.188 38.570 1.00 91.12 113 LEU A CA 1
ATOM 886 C C . LEU A 1 113 ? -23.537 -3.383 39.463 1.00 91.12 113 LEU A C 1
ATOM 888 O O . LEU A 1 113 ? -24.400 -3.934 40.145 1.00 91.12 113 LEU A O 1
ATOM 892 N N . LEU A 1 114 ? -22.264 -3.787 39.499 1.00 92.00 114 LEU A N 1
ATOM 893 C CA . LEU A 1 114 ? -21.804 -4.840 40.410 1.00 92.00 114 LEU A CA 1
ATOM 894 C C . LEU A 1 114 ? -21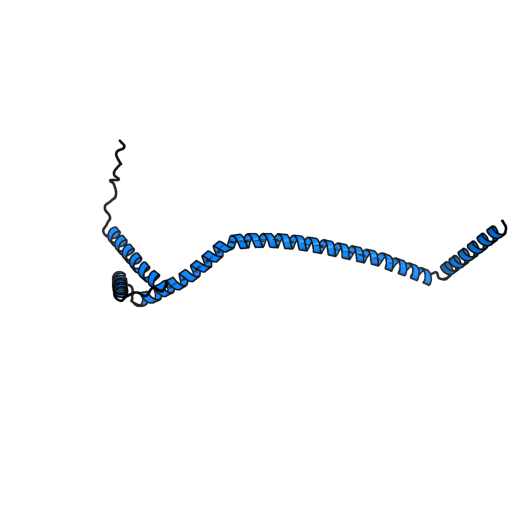.894 -4.408 41.878 1.00 92.00 114 LEU A C 1
ATOM 896 O O . LEU A 1 114 ? -22.272 -5.212 42.730 1.00 92.00 114 LEU A O 1
ATOM 900 N N . GLU A 1 115 ? -21.574 -3.153 42.189 1.00 88.25 115 GLU A N 1
ATOM 901 C CA . GLU A 1 115 ? -21.724 -2.608 43.539 1.00 88.25 115 GLU A CA 1
ATOM 902 C C . GLU A 1 115 ? -23.192 -2.489 43.958 1.00 88.25 115 GLU A C 1
ATOM 904 O O . GLU A 1 115 ? -23.532 -2.835 45.090 1.00 88.25 115 GLU A O 1
ATOM 909 N N . GLU A 1 116 ? -24.069 -2.042 43.059 1.00 84.88 116 GLU A N 1
ATOM 910 C CA . GLU A 1 116 ? -25.519 -2.005 43.272 1.00 84.88 116 GLU A CA 1
ATOM 911 C C . GLU A 1 116 ? -26.071 -3.406 43.522 1.00 84.88 116 GLU A C 1
ATOM 913 O O . GLU A 1 116 ? -26.776 -3.619 44.510 1.00 84.88 116 GLU A O 1
ATOM 918 N N . ARG A 1 117 ? -25.672 -4.387 42.703 1.00 84.06 117 ARG A N 1
ATOM 919 C CA . ARG A 1 117 ? -26.028 -5.792 42.910 1.00 84.06 117 ARG A CA 1
ATOM 920 C C . ARG A 1 117 ? -25.545 -6.295 44.271 1.00 84.06 117 ARG A C 1
ATOM 922 O O . ARG A 1 117 ? -26.329 -6.881 45.011 1.00 84.06 117 ARG A O 1
ATOM 929 N N . ARG A 1 118 ? -24.289 -6.028 44.644 1.00 82.12 118 ARG A N 1
ATOM 930 C CA . ARG A 1 118 ? -23.733 -6.432 45.947 1.00 82.12 118 ARG A CA 1
ATOM 931 C C . ARG A 1 118 ? -24.494 -5.799 47.115 1.00 82.12 118 ARG A C 1
ATOM 933 O O . ARG A 1 118 ? -24.730 -6.462 48.122 1.00 82.12 118 ARG A O 1
ATOM 940 N N . LYS A 1 119 ? -24.878 -4.524 47.003 1.00 80.44 119 LYS A N 1
ATOM 941 C CA . LYS A 1 119 ? -25.689 -3.825 48.014 1.00 80.44 119 LYS A CA 1
ATOM 942 C C . LYS A 1 119 ? -27.099 -4.408 48.106 1.00 80.44 119 LYS A C 1
ATOM 944 O O . LYS A 1 119 ? -27.589 -4.594 49.217 1.00 80.44 119 LYS A O 1
ATOM 949 N N . ALA A 1 120 ? -27.720 -4.736 46.973 1.00 76.94 120 ALA A N 1
ATOM 950 C CA . ALA A 1 120 ? -29.022 -5.393 46.936 1.00 76.94 120 ALA A CA 1
ATOM 951 C C . ALA A 1 120 ? -28.970 -6.781 47.600 1.00 76.94 120 ALA A C 1
ATOM 953 O O . ALA A 1 120 ? -29.774 -7.064 48.483 1.00 76.94 120 ALA A O 1
ATOM 954 N N . GLU A 1 121 ? -27.972 -7.607 47.273 1.00 75.44 121 GLU A N 1
ATOM 955 C CA . GLU A 1 121 ? -27.765 -8.926 47.893 1.00 75.44 121 GLU A CA 1
ATOM 956 C C . GLU A 1 121 ? -27.490 -8.824 49.405 1.00 75.44 121 GLU A C 1
ATOM 958 O O . GLU A 1 121 ? -28.046 -9.585 50.199 1.00 75.44 121 GLU A O 1
ATOM 963 N N . ALA A 1 122 ? -26.695 -7.840 49.839 1.00 71.88 122 ALA A N 1
ATOM 964 C CA . ALA A 1 122 ? -26.457 -7.585 51.260 1.00 71.88 122 ALA A CA 1
ATOM 965 C C . ALA A 1 122 ? -27.724 -7.119 52.005 1.00 71.88 122 ALA A C 1
ATOM 967 O O . ALA A 1 122 ? -27.914 -7.467 53.172 1.00 71.88 122 ALA A O 1
ATOM 968 N N . GLY A 1 123 ? -28.592 -6.342 51.349 1.00 61.75 123 GLY A N 1
ATOM 969 C CA . GLY A 1 123 ? -29.889 -5.928 51.889 1.00 61.75 123 GLY A CA 1
ATOM 970 C C . GLY A 1 123 ? -30.860 -7.099 52.050 1.00 61.75 123 GLY A C 1
ATOM 971 O O . GLY A 1 123 ? -31.501 -7.219 53.093 1.00 61.75 123 GLY A O 1
ATOM 972 N N . VAL A 1 124 ? -30.900 -8.004 51.068 1.00 59.75 124 VAL A N 1
ATOM 973 C CA . VAL A 1 124 ? -31.711 -9.230 51.122 1.00 59.75 124 VAL A CA 1
ATOM 974 C C . VAL A 1 124 ? -31.244 -10.139 52.264 1.00 59.75 124 VAL A C 1
ATOM 976 O O . VAL A 1 124 ? -32.066 -10.551 53.077 1.00 59.75 124 VAL A O 1
ATOM 979 N N . ASN A 1 125 ? -29.932 -10.357 52.420 1.00 57.91 125 ASN A N 1
ATOM 980 C CA . ASN A 1 125 ? -29.388 -11.222 53.476 1.00 57.91 125 ASN A CA 1
ATOM 981 C C . ASN A 1 125 ? -29.705 -10.749 54.907 1.00 57.91 125 ASN A C 1
ATOM 983 O O . ASN A 1 125 ? -29.846 -11.581 55.805 1.00 57.91 125 ASN A O 1
ATOM 987 N N . LYS A 1 126 ? -29.865 -9.438 55.141 1.00 57.16 126 LYS A N 1
ATOM 988 C CA . LYS A 1 126 ? -30.306 -8.929 56.452 1.00 57.16 126 LYS A CA 1
ATOM 989 C C . LYS A 1 126 ? -31.734 -9.368 56.779 1.00 57.16 126 LYS A C 1
ATOM 991 O O . LYS A 1 126 ? -31.965 -9.837 57.891 1.00 57.16 126 LYS A O 1
ATOM 996 N N . GLY A 1 127 ? -32.653 -9.282 55.814 1.00 57.38 127 GLY A N 1
ATOM 997 C CA . GLY A 1 127 ? -34.040 -9.733 55.974 1.00 57.38 127 GLY A CA 1
ATOM 998 C C . GLY A 1 127 ? -34.146 -11.241 56.210 1.00 57.38 127 GLY A C 1
ATOM 999 O O . GLY A 1 127 ? -34.858 -11.678 57.115 1.00 57.38 127 GLY A O 1
ATOM 1000 N N . THR A 1 128 ? -33.366 -12.038 55.473 1.00 58.62 128 THR A N 1
ATOM 1001 C CA . THR A 1 128 ? -33.345 -13.498 55.640 1.00 58.62 128 THR A CA 1
ATOM 1002 C C . THR A 1 128 ? -32.762 -13.909 56.992 1.00 58.62 128 THR A C 1
ATOM 1004 O O . THR A 1 128 ? -33.354 -14.753 57.662 1.00 58.62 128 THR A O 1
ATOM 1007 N N . SER A 1 129 ? -31.665 -13.277 57.443 1.00 59.81 129 SER A N 1
ATOM 1008 C CA . SER A 1 129 ? -31.065 -13.578 58.755 1.00 59.81 129 SER A CA 1
ATOM 1009 C C . SER A 1 129 ? -31.997 -13.236 59.919 1.00 59.81 129 SER A C 1
ATOM 1011 O O . SER A 1 129 ? -32.082 -14.012 60.863 1.00 59.81 129 SER A O 1
ATOM 1013 N N . TYR A 1 130 ? -32.756 -12.139 59.812 1.00 59.22 130 TYR A N 1
ATOM 1014 C CA . TYR A 1 130 ? -33.710 -11.729 60.842 1.00 59.22 130 TYR A CA 1
ATOM 1015 C C . TYR A 1 130 ? -34.901 -12.695 60.921 1.00 59.22 130 TYR A C 1
ATOM 1017 O O . TYR A 1 130 ? -35.323 -13.083 62.006 1.00 59.22 130 TYR A O 1
ATOM 1025 N N . SER A 1 131 ? -35.412 -13.157 59.772 1.00 62.25 131 SER A N 1
ATOM 1026 C CA . SER A 1 131 ? -36.473 -14.176 59.750 1.00 62.25 131 SER A CA 1
ATOM 1027 C C . SER A 1 131 ? -35.997 -15.525 60.304 1.00 62.25 131 SER A C 1
ATOM 1029 O O . SER A 1 131 ? -36.743 -16.209 61.006 1.00 62.25 131 SER A O 1
ATOM 1031 N N . HIS A 1 132 ? -34.737 -15.890 60.041 1.00 65.06 132 HIS A N 1
ATOM 1032 C CA . HIS A 1 132 ? -34.151 -17.135 60.518 1.00 65.06 132 HIS A CA 1
ATOM 1033 C C . HIS A 1 132 ? -33.867 -17.086 62.021 1.00 65.06 132 HIS A C 1
ATOM 1035 O O . HIS A 1 132 ? -34.202 -18.036 62.718 1.00 65.06 132 HIS A O 1
ATOM 1041 N N . SER A 1 133 ? -33.351 -15.966 62.542 1.00 63.00 133 SER A N 1
ATOM 1042 C CA . SER A 1 133 ? -33.144 -15.776 63.982 1.00 63.00 133 SER A CA 1
ATOM 1043 C C . SER A 1 133 ? -34.463 -15.742 64.754 1.00 63.00 133 SER A C 1
ATOM 1045 O O . SER A 1 133 ? -34.545 -16.310 65.837 1.00 63.00 133 SER A O 1
ATOM 1047 N N . LEU A 1 134 ? -35.514 -15.127 64.193 1.00 64.94 134 LEU A N 1
ATOM 1048 C CA . LEU A 1 134 ? -36.859 -15.174 64.776 1.00 64.94 134 LEU A CA 1
ATOM 1049 C C . LEU A 1 134 ? -37.419 -16.600 64.781 1.00 64.94 134 LEU A C 1
ATOM 1051 O O . LEU A 1 134 ? -37.992 -17.028 65.777 1.00 64.94 134 LEU A O 1
ATOM 1055 N N . SER A 1 135 ? -37.212 -17.351 63.698 1.00 67.56 135 SER A N 1
ATOM 1056 C CA . SER A 1 135 ? -37.637 -18.753 63.614 1.00 67.56 135 SER A CA 1
ATOM 1057 C C . SER A 1 135 ? -36.856 -19.648 64.584 1.00 67.56 135 SER A C 1
ATOM 1059 O O . SER A 1 135 ? -37.454 -20.500 65.230 1.00 67.56 135 SER A O 1
ATOM 1061 N N . GLN A 1 136 ? -35.545 -19.437 64.746 1.00 69.19 136 GLN A N 1
ATOM 1062 C CA . GLN A 1 136 ? -34.731 -20.144 65.742 1.00 69.19 136 GLN A CA 1
ATOM 1063 C C . GLN A 1 136 ? -35.153 -19.802 67.170 1.00 69.19 136 GLN A C 1
ATOM 1065 O O . GLN A 1 136 ? -35.376 -20.718 67.953 1.00 69.19 136 GLN A O 1
ATOM 1070 N N . MET A 1 137 ? -35.369 -18.523 67.496 1.00 62.75 137 MET A N 1
ATOM 1071 C CA . MET A 1 137 ? -35.920 -18.133 68.799 1.00 62.75 137 MET A CA 1
ATOM 1072 C C . MET A 1 137 ? -37.290 -18.767 69.056 1.00 62.75 137 MET A C 1
ATOM 1074 O O . MET A 1 137 ? -37.562 -19.191 70.176 1.00 62.75 137 MET A O 1
ATOM 1078 N N . ALA A 1 138 ? -38.143 -18.867 68.034 1.00 65.19 138 ALA A N 1
ATOM 1079 C CA . ALA A 1 138 ? -39.446 -19.508 68.165 1.00 65.19 138 ALA A CA 1
ATOM 1080 C C . ALA A 1 138 ? -39.360 -21.019 68.418 1.00 65.19 138 ALA A C 1
ATOM 1082 O O . ALA A 1 138 ? -40.227 -21.570 69.090 1.00 65.19 138 ALA A O 1
ATOM 1083 N N . VAL A 1 139 ? -38.314 -21.683 67.922 1.00 69.19 139 VAL A N 1
ATOM 1084 C CA . VAL A 1 139 ? -38.078 -23.115 68.146 1.00 69.19 139 VAL A CA 1
ATOM 1085 C C . VAL A 1 139 ? -37.387 -23.371 69.490 1.00 69.19 139 VAL A C 1
ATOM 1087 O O . VAL A 1 139 ? -37.813 -24.248 70.236 1.00 69.19 139 VAL A O 1
ATOM 1090 N N . GLU A 1 140 ? -36.349 -22.604 69.828 1.00 71.19 140 GLU A N 1
ATOM 1091 C CA . GLU A 1 140 ? -35.547 -22.780 71.051 1.00 71.19 140 GLU A CA 1
ATOM 1092 C C . GLU A 1 140 ? -36.266 -22.272 72.310 1.00 71.19 140 GLU A C 1
ATOM 1094 O O . GLU A 1 140 ? -36.081 -22.810 73.403 1.00 71.19 140 GLU A O 1
ATOM 1099 N N . HIS A 1 141 ? -37.123 -21.261 72.160 1.00 66.31 141 HIS A N 1
ATOM 1100 C CA . HIS A 1 141 ? -37.835 -20.603 73.254 1.00 66.31 141 HIS A CA 1
ATOM 1101 C C . HIS A 1 141 ? -39.341 -20.494 72.981 1.00 66.31 141 HIS A C 1
ATOM 1103 O O . HIS A 1 141 ? -39.962 -19.472 73.277 1.00 66.31 141 HIS A O 1
ATOM 1109 N N . ALA A 1 142 ? -39.950 -21.563 72.459 1.00 62.06 142 ALA A N 1
ATOM 1110 C CA . ALA A 1 142 ? -41.384 -21.616 72.151 1.00 62.06 142 ALA A CA 1
ATOM 1111 C C . ALA A 1 142 ? -42.281 -21.174 73.328 1.00 62.06 142 ALA A C 1
ATOM 1113 O O . ALA A 1 142 ? -43.280 -20.484 73.131 1.00 62.06 142 ALA A O 1
ATOM 1114 N N . VAL A 1 143 ? -41.889 -21.520 74.559 1.00 63.97 143 VAL A N 1
ATOM 1115 C CA . VAL A 1 143 ? -42.612 -21.152 75.789 1.00 63.97 143 VAL A CA 1
ATOM 1116 C C . VAL A 1 143 ? -42.533 -19.647 76.068 1.00 63.97 143 VAL A C 1
ATOM 1118 O O . VAL A 1 143 ? -43.533 -19.050 76.439 1.00 63.97 143 VAL A O 1
ATOM 1121 N N . VAL A 1 144 ? -41.390 -19.002 75.805 1.00 61.53 144 VAL A N 1
ATOM 1122 C CA . VAL A 1 144 ? -41.202 -17.558 76.044 1.00 61.53 144 VAL A CA 1
ATOM 1123 C C . VAL A 1 144 ? -42.065 -16.725 75.097 1.00 61.53 144 VAL A C 1
ATOM 1125 O O . VAL A 1 144 ? -42.616 -15.709 75.507 1.00 61.53 144 VAL A O 1
ATOM 1128 N N . LEU A 1 145 ? -42.219 -17.150 73.838 1.00 59.84 145 LEU A N 1
ATOM 1129 C CA . LEU A 1 145 ? -43.103 -16.458 72.894 1.00 59.84 145 LEU A CA 1
ATOM 1130 C C . LEU A 1 145 ? -44.585 -16.656 73.240 1.00 59.84 145 LEU A C 1
ATOM 1132 O O . LEU A 1 145 ? -45.340 -15.688 73.207 1.00 59.84 145 LEU A O 1
ATOM 1136 N N . ALA A 1 146 ? -44.986 -17.868 73.639 1.00 64.19 146 ALA A N 1
ATOM 1137 C CA . ALA A 1 146 ? -46.345 -18.123 74.118 1.00 64.19 146 ALA A CA 1
ATOM 1138 C C . ALA A 1 146 ? -46.666 -17.306 75.384 1.00 64.19 146 ALA A C 1
ATOM 1140 O O . ALA A 1 146 ? -47.747 -16.729 75.489 1.00 64.19 146 ALA A O 1
ATOM 1141 N N . ASP A 1 147 ? -45.710 -17.183 76.308 1.00 62.38 147 ASP A N 1
ATOM 1142 C CA . ASP A 1 147 ? -45.855 -16.376 77.521 1.00 62.38 147 ASP A CA 1
ATOM 1143 C C . ASP A 1 147 ? -45.954 -14.876 77.216 1.00 62.38 147 ASP A C 1
ATOM 1145 O O . ASP A 1 147 ? -46.693 -14.165 77.897 1.00 62.38 147 ASP A O 1
ATOM 1149 N N . ILE A 1 148 ? -45.265 -14.381 76.180 1.00 68.25 148 ILE A N 1
ATOM 1150 C CA . ILE A 1 148 ? -45.400 -12.990 75.721 1.00 68.25 148 ILE A CA 1
ATOM 1151 C C . ILE A 1 148 ? -46.800 -12.745 75.151 1.00 68.25 148 ILE A C 1
ATOM 1153 O O . ILE A 1 148 ? -47.429 -11.757 75.528 1.00 68.25 148 ILE A O 1
ATOM 1157 N N . ASP A 1 149 ? -47.324 -13.635 74.307 1.00 67.75 149 ASP A N 1
ATOM 1158 C CA . ASP A 1 149 ? -48.677 -13.495 73.748 1.00 67.75 149 ASP A CA 1
ATOM 1159 C C . ASP A 1 149 ? -49.760 -13.572 74.834 1.00 67.75 149 ASP A C 1
ATOM 1161 O O . ASP A 1 149 ? -50.713 -12.781 74.835 1.00 67.75 149 ASP A O 1
ATOM 1165 N N . ILE A 1 150 ? -49.592 -14.465 75.813 1.00 72.50 150 ILE A N 1
ATOM 1166 C CA . ILE A 1 150 ? -50.472 -14.564 76.983 1.00 72.50 150 ILE A CA 1
ATOM 1167 C C . ILE A 1 150 ? -50.366 -13.294 77.837 1.00 72.50 150 ILE A C 1
ATOM 1169 O O . ILE A 1 150 ? -51.388 -12.719 78.211 1.00 72.50 150 ILE A O 1
ATOM 1173 N N . ALA A 1 151 ? -49.155 -12.801 78.107 1.00 70.75 151 ALA A N 1
ATOM 1174 C CA . ALA A 1 151 ? -48.945 -11.587 78.892 1.00 70.75 151 ALA A CA 1
ATOM 1175 C C . ALA A 1 151 ? -49.515 -10.339 78.200 1.00 70.75 151 ALA A C 1
ATOM 1177 O O . ALA A 1 151 ? -50.112 -9.492 78.867 1.00 70.75 151 ALA A O 1
ATOM 1178 N N . VAL A 1 152 ? -49.382 -10.224 76.875 1.00 74.12 152 VAL A N 1
ATOM 1179 C CA . VAL A 1 152 ? -49.974 -9.139 76.077 1.00 74.12 152 VAL A CA 1
ATOM 1180 C C . VAL A 1 152 ? -51.498 -9.223 76.104 1.00 74.12 152 VAL A C 1
ATOM 1182 O O . VAL A 1 152 ? -52.156 -8.207 76.332 1.00 74.12 152 VAL A O 1
ATOM 1185 N N . SER A 1 153 ? -52.060 -10.422 75.950 1.00 75.06 153 SER A N 1
ATOM 1186 C CA . SER A 1 153 ? -53.509 -10.647 76.009 1.00 75.06 153 SER A CA 1
ATOM 1187 C C . SER A 1 153 ? -54.082 -10.292 77.384 1.00 75.06 153 SER A C 1
ATOM 1189 O O . SER A 1 153 ? -55.046 -9.533 77.470 1.00 75.06 153 SER A O 1
ATOM 1191 N N . LEU A 1 154 ? -53.432 -10.725 78.468 1.00 79.06 154 LEU A N 1
ATOM 1192 C CA . LEU A 1 154 ? -53.815 -10.376 79.841 1.00 79.06 154 LEU A CA 1
ATOM 1193 C C . LEU A 1 154 ? -53.686 -8.869 80.111 1.00 79.06 154 LEU A C 1
ATOM 1195 O O . LEU A 1 154 ? -54.556 -8.272 80.745 1.00 79.06 154 LEU A O 1
ATOM 1199 N N . ARG A 1 155 ? -52.637 -8.217 79.587 1.00 75.19 155 ARG A N 1
ATOM 1200 C CA . ARG A 1 155 ? -52.453 -6.759 79.694 1.00 75.19 155 ARG A CA 1
ATOM 1201 C C . ARG A 1 155 ? -53.559 -5.999 78.959 1.00 75.19 155 ARG A C 1
ATOM 1203 O O . ARG A 1 155 ? -54.046 -4.992 79.471 1.00 75.19 155 ARG A O 1
ATOM 1210 N N . LEU A 1 156 ? -53.950 -6.464 77.772 1.00 80.88 156 LEU A N 1
ATOM 1211 C CA . LEU A 1 156 ? -55.036 -5.884 76.979 1.00 80.88 156 LEU A CA 1
ATOM 1212 C C . LEU A 1 156 ? -56.393 -6.072 77.659 1.00 80.88 156 LEU A C 1
ATOM 1214 O O . LEU A 1 156 ? -57.165 -5.117 77.745 1.00 80.88 156 LEU A O 1
ATOM 1218 N N . GLU A 1 157 ? -56.668 -7.259 78.196 1.00 78.75 157 GLU A N 1
ATOM 1219 C CA . GLU A 1 157 ? -57.869 -7.507 78.995 1.00 78.75 157 GLU A CA 1
ATOM 1220 C C . GLU A 1 157 ? -57.930 -6.605 80.226 1.00 78.75 157 GLU A C 1
ATOM 1222 O O . GLU A 1 157 ? -58.984 -6.046 80.532 1.00 78.75 157 GLU A O 1
ATOM 1227 N N . GLU A 1 158 ? -56.813 -6.419 80.926 1.00 77.56 158 GLU A N 1
ATOM 1228 C CA . GLU A 1 158 ? -56.784 -5.577 82.115 1.00 77.56 158 GLU A CA 1
ATOM 1229 C C . GLU A 1 158 ? -56.950 -4.087 81.787 1.00 77.56 158 GLU A C 1
ATOM 1231 O O . GLU A 1 158 ? -57.679 -3.376 82.481 1.00 77.56 158 GLU A O 1
ATOM 1236 N N . LEU A 1 159 ? -56.356 -3.609 80.691 1.00 81.81 159 LEU A N 1
ATOM 1237 C CA . LEU A 1 159 ? -56.591 -2.251 80.193 1.00 81.81 159 LEU A CA 1
ATOM 1238 C C . LEU A 1 159 ? -58.052 -2.037 79.774 1.00 81.81 159 LEU A C 1
ATOM 1240 O O . LEU A 1 159 ? -58.619 -0.982 80.061 1.00 81.81 159 LEU A O 1
ATOM 1244 N N . ASN A 1 160 ? -58.681 -3.036 79.152 1.00 77.94 160 ASN A N 1
ATOM 1245 C CA . ASN A 1 160 ? -60.094 -2.979 78.778 1.00 77.94 160 ASN A CA 1
ATOM 1246 C C . ASN A 1 160 ? -61.015 -2.994 80.006 1.00 77.94 160 ASN A C 1
ATOM 1248 O O . ASN A 1 160 ? -61.955 -2.203 80.063 1.00 77.94 160 ASN A O 1
ATOM 1252 N N . LYS A 1 161 ? -60.715 -3.806 81.028 1.00 75.75 161 LYS A N 1
ATOM 1253 C CA . LYS A 1 161 ? -61.444 -3.800 82.311 1.00 75.75 161 LYS A CA 1
ATOM 1254 C C . LYS A 1 161 ? -61.334 -2.452 83.024 1.00 75.75 161 LYS A C 1
ATOM 1256 O O . LYS A 1 161 ? -62.333 -1.947 83.522 1.00 75.75 161 LYS A O 1
ATOM 1261 N N . ARG A 1 162 ? -60.148 -1.832 83.026 1.00 73.62 162 ARG A N 1
ATOM 1262 C CA . ARG A 1 162 ? -59.936 -0.494 83.610 1.00 73.62 162 ARG A CA 1
ATOM 1263 C C . ARG A 1 162 ? -60.671 0.608 82.847 1.00 73.62 162 ARG A C 1
ATOM 1265 O O . ARG A 1 162 ? -61.151 1.542 83.473 1.00 73.62 162 ARG A O 1
ATOM 1272 N N . ARG A 1 163 ? -60.785 0.495 81.520 1.00 69.00 163 ARG A N 1
ATOM 1273 C CA . ARG A 1 163 ? -61.589 1.415 80.696 1.00 69.00 163 ARG A CA 1
ATOM 1274 C C . ARG A 1 163 ? -63.093 1.240 80.888 1.00 69.00 163 ARG A C 1
ATOM 1276 O O . ARG A 1 163 ? -63.804 2.223 80.784 1.00 69.00 163 ARG A O 1
ATOM 1283 N N . ALA A 1 164 ? -63.568 0.024 81.148 1.00 67.12 164 ALA A N 1
ATOM 1284 C CA . ALA A 1 164 ? -64.985 -0.251 81.396 1.00 67.12 164 ALA A CA 1
ATOM 1285 C C . ALA A 1 164 ? -65.442 0.105 82.826 1.00 67.12 164 ALA A C 1
ATOM 1287 O O . ALA A 1 164 ? -66.639 0.204 83.077 1.00 67.12 164 ALA A O 1
ATOM 1288 N N . ALA A 1 165 ? -64.500 0.260 83.761 1.00 62.31 165 ALA A N 1
ATOM 1289 C CA . ALA A 1 165 ? -64.745 0.653 85.151 1.00 62.31 165 ALA A CA 1
ATOM 1290 C C . ALA A 1 165 ? -64.580 2.168 85.406 1.00 62.31 165 ALA A C 1
ATOM 1292 O O . ALA A 1 165 ? -64.674 2.602 86.555 1.00 62.31 165 ALA A O 1
ATOM 1293 N N . SER A 1 166 ? -64.306 2.946 84.353 1.00 49.69 166 SER A N 1
ATOM 1294 C CA . SER A 1 166 ? -64.219 4.411 84.356 1.00 49.69 166 SER A CA 1
ATOM 1295 C C . SER A 1 166 ? -65.355 5.013 83.543 1.00 49.69 166 SER A C 1
ATOM 1297 O O . SER A 1 166 ? -65.619 6.209 83.794 1.00 49.69 166 SER A O 1
#

Sequence (166 aa):
MEKKSRSRNATPPTFADIAARKMRDRIEAYRKYVRRAADGEQLDDADLSDVADLLAVMSLPDYAWPLHVEATKRYDVVAAKLRAAVDAAPANRERSLQLGKEIEALQAKLRTLLEERRKAEAGVNKGTSYSHSLSQMAVEHAVVLADIDIAVSLRLEELNKRRAAS

Radius of gyration: 49.08 Å; chains: 1; bounding box: 99×71×119 Å

pLDDT: mean 82.0, std 14.18, range [39.78, 96.38]